Protein AF-A0A382NKY9-F1 (afdb_monomer_lite)

Organism: NCBI:txid408172

InterPro domains:
  IPR015424 Pyridoxal phosphate-dependent transferase [SSF53383] (14-90)
  IPR020581 Glycine cleavage system P protein [PTHR11773] (4-90)
  IPR049315 Glycine cleavage system P-protein, N-terminal domain [PF02347] (13-90)

Secondary structure (DSSP, 8-state):
-------THHHHHHH----HHHHHHHHHHTT-S-HHHHHHHHS-GGG---SPP--PPPPPHHHHHHHHHHHHTTS--------TT------

Sequence (91 aa):
MNSLKKPASAFVNRHIGSKENEIQSMLNELKFTSLNYLTNTIVPENIHCNSSLNLPKALSETETKKRLYGLARRNSVYRSYIGMGYYGTVT

Radius of gyration: 22.13 Å; chains: 1; bounding box: 49×33×55 Å

pLDDT: mean 90.98, std 12.87, range [33.19, 98.19]

Structure (mmCIF, N/CA/C/O backbone):
data_AF-A0A382NKY9-F1
#
_entry.id   AF-A0A382NKY9-F1
#
loop_
_atom_site.group_PDB
_atom_site.id
_atom_site.type_symbol
_atom_site.label_atom_id
_atom_site.label_alt_id
_atom_site.label_comp_id
_atom_site.label_asym_id
_atom_site.label_entity_id
_atom_site.label_seq_id
_atom_site.pdbx_PDB_ins_code
_atom_site.Cartn_x
_atom_site.Cartn_y
_atom_site.Cartn_z
_atom_site.occupancy
_atom_site.B_iso_or_equiv
_atom_site.auth_seq_id
_atom_site.auth_comp_id
_atom_site.auth_asym_id
_atom_site.auth_atom_id
_atom_site.pdbx_PDB_model_num
ATOM 1 N N . MET A 1 1 ? 27.724 9.478 13.610 1.00 33.19 1 MET A N 1
ATOM 2 C CA . MET A 1 1 ? 26.846 10.136 12.613 1.00 33.19 1 MET A CA 1
ATOM 3 C C . MET A 1 1 ? 25.594 9.290 12.448 1.00 33.19 1 MET A C 1
ATOM 5 O O . MET A 1 1 ? 25.678 8.171 11.959 1.00 33.19 1 MET A O 1
ATOM 9 N N . ASN A 1 2 ? 24.476 9.769 12.996 1.00 37.91 2 ASN A N 1
ATOM 10 C CA . ASN A 1 2 ? 23.292 8.968 13.306 1.00 37.91 2 ASN A CA 1
ATOM 11 C C . ASN A 1 2 ? 22.486 8.576 12.060 1.00 37.91 2 ASN A C 1
ATOM 13 O O . ASN A 1 2 ? 22.071 9.417 11.267 1.00 37.91 2 ASN A O 1
ATOM 17 N N . SER A 1 3 ? 22.252 7.271 11.934 1.00 40.94 3 SER A N 1
ATOM 18 C CA . SER A 1 3 ? 21.454 6.624 10.896 1.00 40.94 3 SER A CA 1
ATOM 19 C C . SER A 1 3 ? 19.969 6.969 11.061 1.00 40.94 3 SER A C 1
ATOM 21 O O . SER A 1 3 ? 19.274 6.396 11.898 1.00 40.94 3 SER A O 1
ATOM 23 N N . LEU A 1 4 ? 19.468 7.906 10.253 1.00 52.69 4 LEU A N 1
ATOM 24 C CA . LEU A 1 4 ? 18.046 8.262 10.155 1.00 52.69 4 LEU A CA 1
ATOM 25 C C . LEU A 1 4 ? 17.252 7.193 9.378 1.00 52.69 4 LEU A C 1
ATOM 27 O O . LEU A 1 4 ? 16.638 7.474 8.347 1.00 52.69 4 LEU A O 1
ATOM 31 N N . LYS A 1 5 ? 17.246 5.943 9.849 1.00 55.31 5 LYS A N 1
ATOM 32 C CA . LYS A 1 5 ? 16.262 4.959 9.379 1.00 55.31 5 LYS A CA 1
ATOM 33 C C . LYS A 1 5 ? 14.931 5.232 10.077 1.00 55.31 5 LYS A C 1
ATOM 35 O O . LYS A 1 5 ? 14.743 4.847 11.227 1.00 55.31 5 LYS A O 1
ATOM 40 N N . LYS A 1 6 ? 14.002 5.905 9.389 1.00 62.44 6 LYS A N 1
ATOM 41 C CA . LYS A 1 6 ? 12.611 5.997 9.862 1.00 62.44 6 LYS A CA 1
ATOM 42 C C . LYS A 1 6 ? 12.010 4.584 9.923 1.00 62.44 6 LYS A C 1
ATOM 44 O O . LYS A 1 6 ? 12.235 3.817 8.990 1.00 62.44 6 LYS A O 1
ATOM 49 N N . PRO A 1 7 ? 11.272 4.219 10.981 1.00 73.94 7 PRO A N 1
ATOM 50 C CA . PRO A 1 7 ? 10.696 2.884 11.112 1.00 73.94 7 PRO A CA 1
ATOM 51 C C . PRO A 1 7 ? 9.559 2.660 10.105 1.00 73.94 7 PRO A C 1
ATOM 53 O O . PRO A 1 7 ? 8.937 3.614 9.639 1.00 73.94 7 PRO A O 1
ATOM 56 N N . ALA A 1 8 ? 9.240 1.398 9.804 1.00 73.56 8 ALA A N 1
ATOM 57 C CA . ALA A 1 8 ? 8.096 1.041 8.955 1.00 73.56 8 ALA A CA 1
ATOM 58 C C . ALA A 1 8 ? 6.751 1.555 9.513 1.00 73.56 8 ALA A C 1
ATOM 60 O O . ALA A 1 8 ? 5.863 1.919 8.747 1.00 73.56 8 ALA A O 1
ATOM 61 N N . SER A 1 9 ? 6.631 1.685 10.840 1.00 71.50 9 SER A N 1
ATOM 62 C CA . SER A 1 9 ? 5.461 2.279 11.504 1.00 71.50 9 SER A CA 1
ATOM 63 C C . SER A 1 9 ? 5.201 3.734 11.097 1.00 71.50 9 SER A C 1
ATOM 65 O O . SER A 1 9 ? 4.058 4.181 11.122 1.00 71.50 9 SER A O 1
ATOM 67 N N . ALA A 1 10 ? 6.225 4.470 10.649 1.00 82.69 10 ALA A N 1
ATOM 68 C CA . ALA A 1 10 ? 6.055 5.844 10.184 1.00 82.69 10 ALA A CA 1
ATOM 69 C C . ALA A 1 10 ? 5.211 5.940 8.901 1.00 82.69 10 ALA A C 1
ATOM 71 O O . ALA A 1 10 ? 4.594 6.978 8.673 1.00 82.69 10 ALA A O 1
ATOM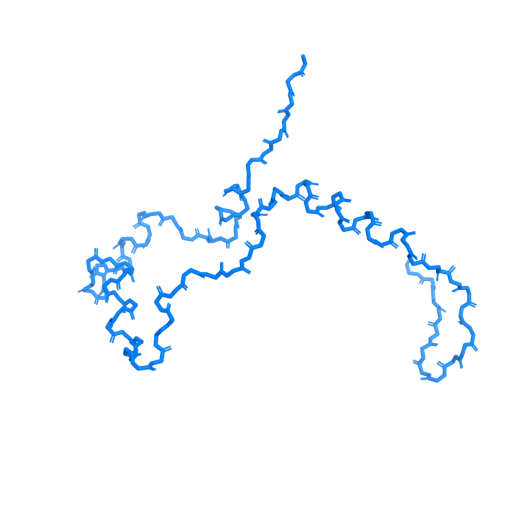 72 N N . PHE A 1 11 ? 5.176 4.889 8.071 1.00 91.94 11 PHE A N 1
ATOM 73 C CA . PHE A 1 11 ? 4.311 4.856 6.889 1.00 91.94 11 PHE A CA 1
ATOM 74 C C . PHE A 1 11 ? 2.842 4.715 7.288 1.00 91.94 11 PHE A C 1
ATOM 76 O O . PHE A 1 11 ? 2.017 5.504 6.840 1.00 91.94 11 PHE A O 1
ATOM 83 N N . VAL A 1 12 ? 2.526 3.763 8.176 1.00 92.00 12 VAL A N 1
ATOM 84 C CA . VAL A 1 12 ? 1.153 3.513 8.652 1.00 92.00 12 VAL A CA 1
ATOM 85 C C . VAL A 1 12 ? 0.546 4.789 9.230 1.00 92.00 12 VAL A C 1
ATOM 87 O O . VAL A 1 12 ? -0.546 5.172 8.831 1.00 92.00 12 VAL A O 1
ATOM 90 N N . ASN A 1 13 ? 1.303 5.517 10.053 1.00 89.44 13 ASN A N 1
ATOM 91 C CA . ASN A 1 13 ? 0.851 6.769 10.669 1.00 89.44 13 ASN A CA 1
ATOM 92 C C . ASN A 1 13 ? 0.659 7.933 9.680 1.00 89.44 13 ASN A C 1
ATOM 94 O O . ASN A 1 13 ? 0.029 8.925 10.027 1.00 89.44 13 ASN A O 1
ATOM 98 N N . ARG A 1 14 ? 1.254 7.871 8.480 1.00 90.31 14 ARG A N 1
ATOM 99 C CA . ARG A 1 14 ? 1.026 8.864 7.414 1.00 90.31 14 ARG A CA 1
ATOM 100 C C . ARG A 1 14 ? -0.043 8.434 6.421 1.00 90.31 14 ARG A C 1
ATOM 102 O O . ARG A 1 14 ? -0.592 9.285 5.731 1.00 90.31 14 ARG A O 1
ATOM 109 N N . HIS A 1 15 ? -0.273 7.131 6.307 1.00 94.19 15 HIS A N 1
ATOM 110 C CA . HIS A 1 15 ? -1.260 6.553 5.411 1.00 94.19 15 HIS A CA 1
ATOM 111 C C . HIS A 1 15 ? -2.655 6.549 6.042 1.00 94.19 15 HIS A C 1
ATOM 113 O O . HIS A 1 15 ? -3.626 6.908 5.384 1.00 94.19 15 HIS A O 1
ATOM 119 N N . ILE A 1 16 ? -2.747 6.179 7.321 1.00 93.50 16 ILE A N 1
ATOM 120 C CA . ILE A 1 16 ? -3.983 6.222 8.099 1.00 93.50 16 ILE A CA 1
ATOM 121 C C . ILE A 1 16 ? -4.105 7.622 8.696 1.00 93.50 16 ILE A C 1
ATOM 123 O O . ILE A 1 16 ? -3.302 8.013 9.539 1.00 93.50 16 ILE A O 1
ATOM 127 N N . GLY A 1 17 ? -5.092 8.386 8.221 1.00 91.06 17 GLY A N 1
ATOM 128 C CA . GLY A 1 17 ? -5.298 9.771 8.651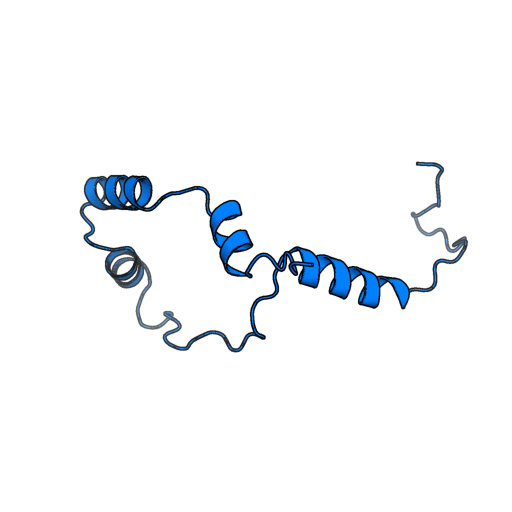 1.00 91.06 17 GLY A CA 1
ATOM 129 C C . GLY A 1 17 ? -5.857 9.896 10.068 1.00 91.06 17 GLY A C 1
ATOM 130 O O . GLY A 1 17 ? -5.506 10.840 10.771 1.00 91.06 17 GLY A O 1
ATOM 131 N N . SER A 1 18 ? -6.693 8.941 10.485 1.00 92.62 18 SER A N 1
ATOM 132 C CA . SER A 1 18 ? -7.362 8.980 11.783 1.00 92.62 18 SER A CA 1
ATOM 133 C C . SER A 1 18 ? -6.394 8.717 12.929 1.00 92.62 18 SER A C 1
ATOM 135 O O . SER A 1 18 ? -5.699 7.700 12.961 1.00 92.62 18 SER A O 1
ATOM 137 N N . LYS A 1 19 ? -6.391 9.623 13.901 1.00 91.31 19 LYS A N 1
ATOM 138 C CA . LYS A 1 19 ? -5.677 9.466 15.170 1.00 91.31 19 LYS A CA 1
ATOM 139 C C . LYS A 1 19 ? -6.532 8.713 16.184 1.00 91.31 19 LYS A C 1
ATOM 141 O O . LYS A 1 19 ? -7.749 8.642 16.056 1.00 91.31 19 LYS A O 1
ATOM 146 N N . GLU A 1 20 ? -5.899 8.214 17.241 1.00 92.00 20 GLU A N 1
ATOM 147 C CA . GLU A 1 20 ? -6.562 7.429 18.293 1.00 92.00 20 GLU A CA 1
ATOM 148 C C . GLU A 1 20 ? -7.810 8.119 18.879 1.00 92.00 20 GLU A C 1
ATOM 150 O O . GLU A 1 20 ? -8.852 7.499 19.063 1.00 92.00 20 GLU A O 1
ATOM 155 N N . ASN A 1 21 ? -7.746 9.433 19.108 1.00 95.19 21 ASN A N 1
ATOM 156 C CA . ASN A 1 21 ? -8.867 10.222 19.626 1.00 95.19 21 ASN A CA 1
ATOM 157 C C . ASN A 1 21 ? -10.029 10.357 18.626 1.00 95.19 21 ASN A C 1
ATOM 159 O O . ASN A 1 21 ? -11.193 10.382 19.029 1.00 95.19 21 ASN A O 1
ATOM 163 N N . GLU A 1 22 ? -9.727 10.437 17.332 1.00 96.62 22 GLU A N 1
ATOM 164 C CA . GLU A 1 22 ? -10.726 10.479 16.261 1.00 96.62 22 GLU A CA 1
ATOM 165 C C . GLU A 1 22 ? -11.370 9.102 16.090 1.00 96.62 22 GLU A C 1
ATOM 167 O O . GLU A 1 22 ? -12.592 9.006 16.008 1.00 96.62 22 GLU A O 1
ATOM 172 N N . ILE A 1 23 ? -10.565 8.032 16.133 1.00 96.75 23 ILE A N 1
ATOM 173 C CA . ILE A 1 23 ? -11.043 6.643 16.131 1.00 96.75 23 ILE A CA 1
ATOM 174 C C . ILE A 1 23 ? -11.999 6.421 17.303 1.00 96.75 23 ILE A C 1
ATOM 176 O O . ILE A 1 23 ? -13.109 5.935 17.097 1.00 96.75 23 ILE A O 1
ATOM 180 N N . GLN A 1 24 ? -11.621 6.838 18.513 1.00 97.19 24 GLN A N 1
ATOM 181 C CA . GLN A 1 24 ? -12.479 6.688 19.685 1.00 97.19 24 GLN A CA 1
ATOM 182 C C . GLN A 1 24 ? -13.771 7.507 19.570 1.00 97.19 24 GLN A C 1
ATOM 184 O O . GLN A 1 24 ? -14.839 7.012 19.924 1.00 97.19 24 GLN A O 1
ATOM 189 N N . SER A 1 25 ? -13.700 8.735 19.047 1.00 97.69 25 SER A N 1
ATOM 190 C CA . SER A 1 25 ? -14.889 9.569 18.809 1.00 97.69 25 SER A CA 1
ATOM 191 C C . SER A 1 25 ? -15.868 8.894 17.843 1.00 97.69 25 SER A C 1
ATOM 193 O O . SER A 1 25 ? -17.060 8.819 18.131 1.00 97.69 25 SER A O 1
ATOM 195 N N . MET A 1 26 ? -15.365 8.340 16.736 1.00 97.31 26 MET A N 1
ATOM 196 C CA . MET A 1 26 ? -16.185 7.610 15.762 1.00 97.31 26 MET A CA 1
ATOM 197 C C . MET A 1 26 ? -16.772 6.320 16.348 1.00 97.31 26 MET A C 1
ATOM 199 O O . MET A 1 26 ? -17.941 6.018 16.123 1.00 97.31 26 MET A O 1
ATOM 203 N N . LEU A 1 27 ? -15.989 5.564 17.123 1.00 98.00 27 LEU A N 1
ATOM 204 C CA . LEU A 1 27 ? -16.469 4.355 17.796 1.00 98.00 27 LEU A CA 1
ATOM 205 C C . LEU A 1 27 ? -17.601 4.666 18.781 1.00 98.00 27 LEU A C 1
ATOM 207 O O . LEU A 1 27 ? -18.601 3.951 18.797 1.00 98.00 27 LEU A O 1
ATOM 211 N N . ASN A 1 28 ? -17.478 5.753 19.548 1.00 97.56 28 ASN A N 1
ATOM 212 C CA . ASN A 1 28 ? -18.506 6.186 20.492 1.00 97.56 28 ASN A CA 1
ATOM 213 C C . ASN A 1 28 ? -19.818 6.550 19.783 1.00 97.56 28 ASN A C 1
ATOM 215 O O . ASN A 1 28 ? -20.881 6.125 20.233 1.00 97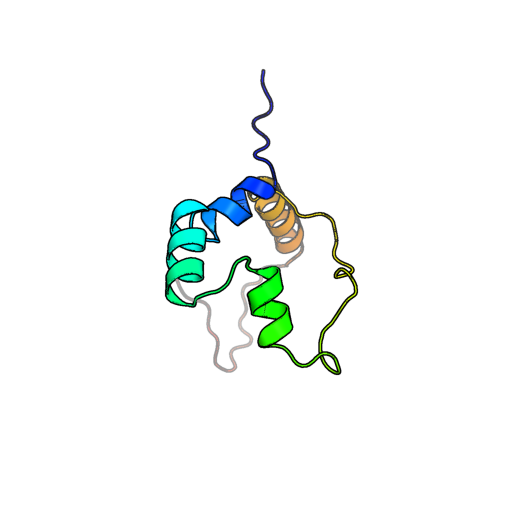.56 28 ASN A O 1
ATOM 219 N N . GLU A 1 29 ? -19.746 7.275 18.662 1.00 98.00 29 GLU A N 1
ATOM 220 C CA . GLU A 1 29 ? -20.918 7.619 17.842 1.00 98.00 29 GLU A CA 1
ATOM 221 C C . GLU A 1 29 ? -21.640 6.359 17.340 1.00 98.00 29 GLU A C 1
ATOM 223 O O . GLU A 1 29 ? -22.863 6.242 17.410 1.00 98.00 29 GLU A O 1
ATOM 228 N N . LEU A 1 30 ? -20.865 5.362 16.911 1.00 97.06 30 LEU A N 1
ATOM 229 C CA . LEU A 1 30 ? -21.381 4.074 16.451 1.00 97.06 30 LEU A CA 1
ATOM 230 C C . LEU A 1 30 ? -21.745 3.115 17.600 1.00 97.06 30 LEU A C 1
ATOM 232 O O . LEU A 1 30 ? -22.249 2.025 17.340 1.00 97.06 30 LEU A O 1
ATOM 236 N N . LYS A 1 31 ? -21.520 3.508 18.861 1.00 97.06 31 LYS A N 1
ATOM 237 C CA . LYS A 1 31 ? -21.750 2.704 20.076 1.00 97.06 31 LYS A CA 1
ATOM 238 C C . LYS A 1 31 ? -20.916 1.413 20.141 1.00 97.06 31 LYS A C 1
ATOM 240 O O . LYS A 1 31 ? -21.358 0.410 20.703 1.00 97.06 31 LYS A O 1
ATOM 245 N N . PHE A 1 32 ? -19.693 1.443 19.613 1.00 97.69 32 PHE A N 1
ATOM 246 C CA . PHE A 1 32 ? -18.711 0.359 19.721 1.00 97.69 32 PHE A CA 1
ATOM 247 C C . PHE A 1 32 ? -17.585 0.717 20.696 1.00 97.69 32 PHE A C 1
ATOM 249 O O . PHE A 1 32 ? -17.191 1.869 20.832 1.00 97.69 32 PHE A O 1
ATOM 256 N N . THR A 1 33 ? -17.028 -0.293 21.367 1.00 95.06 33 THR A N 1
ATOM 257 C CA . THR A 1 33 ? -15.951 -0.128 22.360 1.00 95.06 33 THR A CA 1
ATOM 258 C C . THR A 1 33 ? -14.547 -0.279 21.776 1.00 95.06 33 THR A C 1
ATOM 260 O O . THR A 1 33 ? -13.578 0.125 22.410 1.00 95.06 33 THR A O 1
ATOM 263 N N . SER A 1 34 ? -14.410 -0.882 20.589 1.00 97.12 34 SER A N 1
ATOM 264 C CA . SER A 1 34 ? -13.126 -1.068 19.903 1.00 97.12 34 SER A CA 1
ATOM 265 C C . SER A 1 34 ? -13.309 -1.377 18.414 1.00 97.12 34 SER A C 1
ATOM 267 O O . SER A 1 34 ? -14.364 -1.858 17.994 1.00 97.12 34 SER A O 1
ATOM 269 N N . LEU A 1 35 ? -12.244 -1.186 17.628 1.00 95.81 35 LEU A N 1
ATOM 270 C CA . LEU A 1 35 ? -12.191 -1.613 16.223 1.00 95.81 35 LEU A CA 1
ATOM 271 C C . LEU A 1 35 ? -12.349 -3.133 16.061 1.00 95.81 35 LEU A C 1
ATOM 273 O O . LEU A 1 35 ? -12.973 -3.581 15.100 1.00 95.81 35 LEU A O 1
ATOM 277 N N . ASN A 1 36 ? -11.839 -3.928 17.007 1.00 94.19 36 ASN A N 1
ATOM 278 C CA . ASN A 1 36 ? -12.017 -5.382 16.991 1.00 94.19 36 ASN A CA 1
ATOM 279 C C . ASN A 1 36 ? -13.487 -5.762 17.194 1.00 94.19 36 ASN A C 1
ATOM 281 O O . ASN A 1 36 ? -14.011 -6.591 16.456 1.00 94.19 36 ASN A O 1
ATOM 285 N N . TYR A 1 37 ? -14.169 -5.126 18.154 1.00 96.00 37 TYR A N 1
ATOM 286 C CA . TYR A 1 37 ? -15.591 -5.376 18.393 1.00 96.00 37 TYR A CA 1
ATOM 287 C C . TYR A 1 37 ? -16.443 -4.984 17.177 1.00 96.00 37 TYR A C 1
ATOM 289 O O . TYR A 1 37 ? -17.304 -5.754 16.756 1.00 96.00 37 TYR A O 1
ATOM 297 N N . LEU A 1 38 ? -16.144 -3.836 16.559 1.00 96.50 38 LEU A N 1
ATOM 298 C CA . LEU A 1 38 ? -16.771 -3.405 15.309 1.00 96.50 38 LEU A CA 1
ATOM 299 C C . LEU A 1 38 ? -16.568 -4.434 14.182 1.00 96.50 38 LEU A C 1
ATOM 301 O O . LEU A 1 38 ? -17.534 -4.861 13.555 1.00 96.50 38 LEU A O 1
ATOM 305 N N . THR A 1 39 ? -15.325 -4.866 13.955 1.00 95.12 39 THR A N 1
ATOM 306 C CA . THR A 1 39 ? -14.974 -5.803 12.873 1.00 95.12 39 THR A CA 1
ATOM 307 C C . THR A 1 39 ? -15.665 -7.154 13.051 1.00 95.12 39 THR A C 1
ATOM 309 O O . THR A 1 39 ? -16.295 -7.637 12.114 1.00 95.12 39 THR A O 1
ATOM 312 N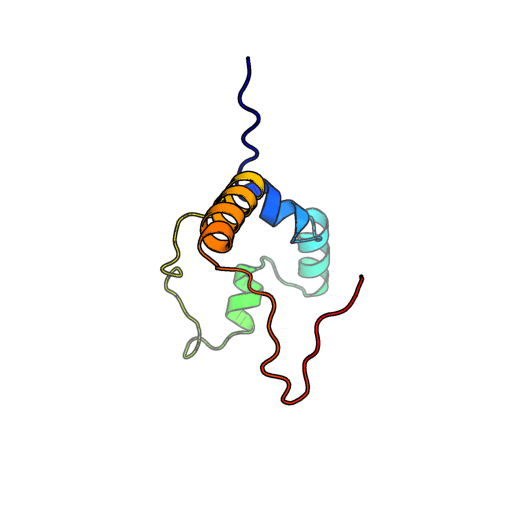 N . ASN A 1 40 ? -15.626 -7.717 14.262 1.00 93.62 40 ASN A N 1
ATOM 313 C CA . ASN A 1 40 ? -16.260 -9.002 14.573 1.00 93.62 40 ASN A CA 1
ATOM 314 C C . ASN A 1 40 ? -17.791 -8.953 14.468 1.00 93.62 40 ASN A C 1
ATOM 316 O O . ASN A 1 40 ? -18.419 -9.976 14.227 1.00 93.62 40 ASN A O 1
ATOM 320 N N . THR A 1 41 ? -18.399 -7.778 14.658 1.00 95.31 41 THR A N 1
ATOM 321 C CA . THR A 1 41 ? -19.854 -7.612 14.524 1.00 95.31 41 THR A CA 1
ATOM 322 C C . THR A 1 41 ? -20.282 -7.523 13.056 1.00 95.31 41 THR A C 1
ATOM 324 O O . THR A 1 41 ? -21.369 -7.972 12.703 1.00 95.31 41 THR A O 1
ATOM 327 N N . ILE A 1 42 ? -19.449 -6.927 12.196 1.00 95.69 42 ILE A N 1
ATOM 328 C CA . ILE A 1 42 ? -19.793 -6.653 10.792 1.00 95.69 42 ILE A CA 1
ATOM 329 C C . ILE A 1 42 ? -19.409 -7.809 9.865 1.00 95.69 42 ILE A C 1
ATOM 331 O O . ILE A 1 42 ? -20.134 -8.085 8.910 1.00 95.69 42 ILE A O 1
ATOM 335 N N . VAL A 1 43 ? -18.268 -8.463 10.100 1.00 95.50 43 VAL A N 1
ATOM 336 C CA . VAL A 1 43 ? -17.764 -9.532 9.229 1.00 95.50 43 VAL A CA 1
ATOM 337 C C . VAL A 1 43 ? -18.277 -10.887 9.726 1.00 95.50 43 VAL A C 1
ATOM 339 O O . VAL A 1 43 ? -17.915 -11.288 10.830 1.00 95.50 43 VAL A O 1
ATOM 342 N N . PRO A 1 44 ? -19.071 -11.632 8.932 1.00 94.81 44 PRO A N 1
ATOM 343 C CA . PRO A 1 44 ? -19.517 -12.968 9.312 1.00 94.81 44 PRO A CA 1
ATOM 344 C C . PRO A 1 44 ? -18.341 -13.917 9.573 1.00 94.81 44 PRO A C 1
ATOM 346 O O . PRO A 1 44 ? -17.402 -13.995 8.778 1.00 94.81 44 PRO A O 1
ATOM 349 N N . GLU A 1 45 ? -18.412 -14.681 10.665 1.00 93.06 45 GLU A N 1
ATOM 350 C CA . GLU A 1 45 ? -17.306 -15.539 11.116 1.00 93.06 45 GLU A CA 1
ATOM 351 C C . GLU A 1 45 ? -16.859 -16.561 10.063 1.00 93.06 45 GLU A C 1
ATOM 353 O O . GLU A 1 45 ? -15.671 -16.847 9.941 1.00 93.06 45 GLU A O 1
ATOM 358 N N . ASN A 1 46 ? -17.790 -17.079 9.256 1.00 95.25 46 ASN A N 1
ATOM 359 C CA . ASN A 1 46 ? -17.503 -18.089 8.235 1.00 95.25 46 ASN A CA 1
ATOM 360 C C . ASN A 1 46 ? -16.639 -17.576 7.069 1.00 95.25 46 ASN A C 1
ATOM 362 O O . ASN A 1 46 ? -16.102 -18.391 6.320 1.00 95.25 46 ASN A O 1
ATOM 366 N N . ILE A 1 47 ? -16.511 -16.256 6.908 1.00 94.94 47 ILE A N 1
ATOM 367 C CA . ILE A 1 47 ? -15.629 -15.629 5.914 1.00 94.94 47 ILE A CA 1
ATOM 368 C C . ILE A 1 47 ? -14.503 -14.810 6.556 1.00 94.94 47 ILE A C 1
ATOM 370 O O . ILE A 1 47 ? -13.683 -14.229 5.843 1.00 94.94 47 ILE A O 1
ATOM 374 N N . HIS A 1 48 ? -14.444 -14.750 7.888 1.00 93.25 48 HIS A N 1
ATOM 375 C CA . HIS A 1 48 ? -13.423 -13.990 8.591 1.00 93.25 48 HIS A CA 1
ATOM 376 C C . HIS A 1 48 ? -12.083 -14.741 8.599 1.00 93.25 48 HIS A C 1
ATOM 378 O O . HIS A 1 48 ? -11.983 -15.898 9.010 1.00 93.25 48 HIS A O 1
ATOM 384 N N . CYS A 1 49 ? -11.021 -14.072 8.150 1.00 91.56 49 CYS A N 1
ATOM 385 C CA . CYS A 1 49 ? -9.679 -14.643 8.140 1.00 91.56 49 CYS A CA 1
ATOM 386 C C . CYS A 1 49 ? -9.000 -14.427 9.500 1.00 91.56 49 CYS A C 1
ATOM 388 O O . CYS A 1 49 ? -8.448 -13.363 9.766 1.00 91.56 49 CYS A O 1
ATOM 390 N N . ASN A 1 50 ? -9.012 -15.455 10.351 1.00 87.06 50 ASN A N 1
ATOM 391 C CA . ASN A 1 50 ? -8.427 -15.395 11.700 1.00 87.06 50 ASN A CA 1
ATOM 392 C C . ASN A 1 50 ? -6.895 -15.566 11.730 1.00 87.06 50 ASN A C 1
ATOM 394 O O . ASN A 1 50 ? -6.273 -15.444 12.785 1.00 87.06 50 ASN A O 1
ATOM 398 N N . SER A 1 51 ? -6.268 -15.879 10.595 1.00 91.25 51 SER A N 1
ATOM 399 C CA . SER A 1 51 ? -4.816 -16.023 10.496 1.00 91.25 51 SER A CA 1
ATOM 400 C C . SER A 1 51 ? -4.151 -14.711 10.095 1.00 91.25 51 SER A C 1
ATOM 402 O O . SER A 1 51 ? -4.619 -14.022 9.189 1.00 91.25 51 SER A O 1
ATOM 404 N N . SER A 1 52 ? -2.998 -14.416 10.698 1.00 91.38 52 SER A N 1
ATOM 405 C CA . SER A 1 52 ? -2.143 -13.326 10.225 1.00 91.38 52 SER A CA 1
ATOM 406 C C . SER A 1 52 ? -1.725 -13.557 8.770 1.00 91.38 52 SER A C 1
ATOM 408 O O . SER A 1 52 ? -1.442 -14.687 8.363 1.00 91.38 52 SER A O 1
ATOM 410 N N . LEU A 1 53 ? -1.660 -12.481 7.986 1.00 94.31 53 LEU A N 1
ATOM 411 C CA . LEU A 1 53 ? -1.219 -12.559 6.598 1.00 94.31 53 LEU A CA 1
ATOM 412 C C . LEU A 1 53 ? 0.253 -12.985 6.532 1.00 94.31 53 LEU A C 1
ATOM 414 O O . LEU A 1 53 ? 1.116 -12.408 7.196 1.00 94.31 53 LEU A O 1
ATOM 418 N N . ASN A 1 54 ? 0.552 -13.957 5.671 1.00 94.81 54 ASN A N 1
ATOM 419 C CA . ASN A 1 54 ? 1.919 -14.403 5.409 1.00 94.81 54 ASN A CA 1
ATOM 420 C C . ASN A 1 54 ? 2.649 -13.413 4.483 1.00 94.81 54 ASN A C 1
ATOM 422 O O . ASN A 1 54 ? 2.821 -13.660 3.288 1.00 94.81 54 ASN A O 1
ATOM 426 N N . LEU A 1 55 ? 3.028 -12.257 5.030 1.00 93.88 55 LEU A N 1
ATOM 427 C CA . LEU A 1 55 ? 3.710 -11.184 4.308 1.00 93.88 55 LEU A CA 1
ATOM 428 C C . LEU A 1 55 ? 5.143 -10.979 4.820 1.00 93.88 55 LEU A C 1
ATOM 430 O O . LEU A 1 55 ? 5.411 -11.152 6.012 1.00 93.88 55 LEU A O 1
ATOM 434 N N . PRO A 1 56 ? 6.081 -10.549 3.952 1.00 93.31 56 PRO A N 1
ATOM 435 C CA . PRO A 1 56 ? 7.403 -10.128 4.393 1.00 93.31 56 PRO A CA 1
ATOM 436 C C . PRO A 1 56 ? 7.320 -8.971 5.389 1.00 93.31 56 PRO A C 1
ATOM 438 O O . PRO A 1 56 ? 6.393 -8.160 5.352 1.00 93.31 56 PRO A O 1
ATOM 441 N N . LYS A 1 57 ? 8.351 -8.837 6.227 1.00 92.31 57 LYS A N 1
ATOM 442 C CA . LYS A 1 57 ? 8.467 -7.713 7.158 1.0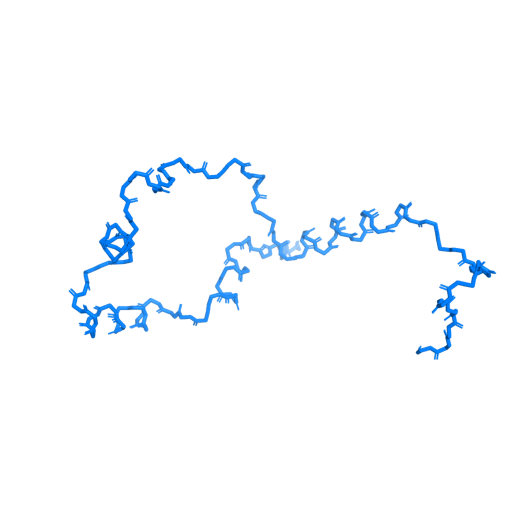0 92.31 57 LYS A CA 1
ATOM 443 C C . LYS A 1 57 ? 8.299 -6.378 6.425 1.00 92.31 57 LYS A C 1
ATOM 445 O O . LYS A 1 57 ? 8.947 -6.136 5.403 1.00 92.31 57 LYS A O 1
ATOM 450 N N . ALA A 1 58 ? 7.467 -5.508 6.993 1.00 92.69 58 ALA A N 1
ATOM 451 C CA . ALA A 1 58 ? 7.243 -4.171 6.467 1.00 92.69 58 ALA A CA 1
ATOM 452 C C . ALA A 1 58 ? 8.565 -3.392 6.360 1.00 92.69 58 ALA A C 1
ATOM 454 O O . ALA A 1 58 ? 9.390 -3.392 7.280 1.00 92.69 58 ALA A O 1
ATOM 455 N N . LEU A 1 59 ? 8.748 -2.724 5.224 1.00 93.94 59 LEU A N 1
ATOM 456 C CA . LEU A 1 59 ? 9.884 -1.849 4.963 1.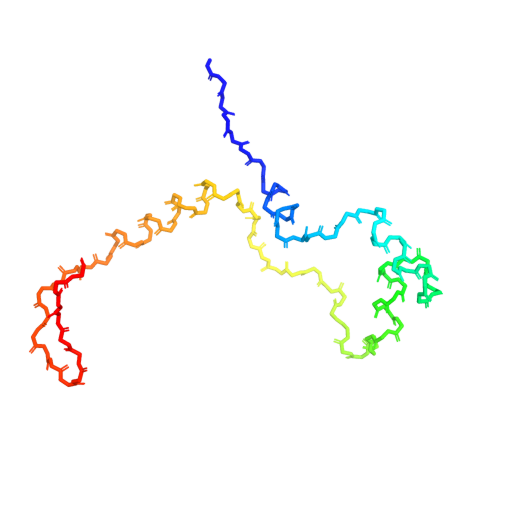00 93.94 59 LEU A CA 1
ATOM 457 C C . LEU A 1 59 ? 9.529 -0.411 5.338 1.00 93.94 59 LEU A C 1
ATOM 459 O O . LEU A 1 59 ? 8.379 0.010 5.213 1.00 93.94 59 LEU A O 1
ATOM 463 N N . SER A 1 60 ? 10.528 0.366 5.749 1.00 93.62 60 SER A N 1
ATOM 464 C CA . SER A 1 60 ? 10.376 1.822 5.771 1.00 93.62 60 SER A CA 1
ATOM 465 C C . SER A 1 60 ? 10.237 2.374 4.353 1.00 93.62 60 SER A C 1
ATOM 467 O O . SER A 1 60 ? 10.683 1.759 3.387 1.00 93.62 60 SER A O 1
ATOM 469 N N . GLU A 1 61 ? 9.689 3.576 4.198 1.00 92.88 61 GLU A N 1
ATOM 470 C CA . GLU A 1 61 ? 9.542 4.184 2.868 1.00 92.88 61 GLU A CA 1
ATOM 471 C C . GLU A 1 61 ? 10.871 4.389 2.141 1.00 92.88 61 GLU A C 1
ATOM 473 O O . GLU A 1 61 ? 10.965 4.169 0.933 1.00 92.88 61 GLU A O 1
ATOM 478 N N . THR A 1 62 ? 11.922 4.758 2.874 1.00 93.44 62 THR A N 1
ATOM 479 C CA . THR A 1 62 ? 13.268 4.903 2.310 1.00 93.44 62 THR A CA 1
ATOM 480 C C . THR A 1 62 ? 13.796 3.560 1.800 1.00 93.44 62 THR A C 1
ATOM 482 O O . THR A 1 62 ? 14.384 3.492 0.718 1.00 93.44 62 THR A O 1
ATOM 485 N N . GLU A 1 63 ? 13.568 2.477 2.548 1.00 94.62 63 GLU A N 1
ATOM 486 C CA . GLU A 1 63 ? 13.949 1.120 2.141 1.00 94.62 63 GLU A CA 1
ATOM 487 C C . GLU A 1 63 ? 13.111 0.628 0.959 1.00 94.62 63 GLU A C 1
ATOM 489 O O . GLU A 1 63 ? 13.672 0.067 0.017 1.00 94.62 63 GLU A O 1
ATOM 494 N N . THR A 1 64 ? 11.805 0.902 0.955 1.00 94.94 64 THR A N 1
ATOM 495 C CA . THR A 1 64 ? 10.902 0.612 -0.165 1.00 94.94 64 THR A CA 1
ATOM 496 C C . THR A 1 64 ? 11.378 1.308 -1.432 1.00 94.94 64 THR A C 1
ATOM 498 O O . THR A 1 64 ? 11.590 0.643 -2.445 1.00 94.94 64 THR A O 1
ATOM 501 N N . LYS A 1 65 ? 11.648 2.620 -1.376 1.00 95.81 65 LYS A N 1
ATOM 502 C CA . LYS A 1 65 ? 12.174 3.388 -2.513 1.00 95.81 65 LYS A CA 1
ATOM 503 C C . LYS A 1 65 ? 13.478 2.776 -3.025 1.00 95.81 65 LYS A C 1
ATOM 505 O O . LYS A 1 65 ? 13.591 2.486 -4.213 1.00 95.81 65 LYS A O 1
ATOM 510 N N . LYS A 1 66 ? 14.442 2.502 -2.137 1.00 97.25 66 LYS A N 1
ATOM 511 C CA . LYS A 1 66 ? 15.723 1.873 -2.505 1.00 97.25 66 LYS A CA 1
ATOM 512 C C . LYS A 1 66 ? 15.525 0.511 -3.182 1.00 97.25 66 LYS A C 1
ATOM 514 O O . LYS A 1 66 ? 16.159 0.244 -4.202 1.00 97.25 66 LYS A O 1
ATOM 519 N N . ARG A 1 67 ? 14.645 -0.336 -2.640 1.00 96.81 67 ARG A N 1
ATOM 520 C CA . ARG A 1 67 ? 14.325 -1.653 -3.207 1.00 96.81 67 ARG A CA 1
ATOM 521 C C . ARG A 1 67 ? 13.702 -1.523 -4.595 1.00 96.81 67 ARG A C 1
ATOM 523 O O . ARG A 1 67 ? 14.156 -2.199 -5.512 1.00 96.81 67 ARG A O 1
ATOM 530 N N . LEU A 1 68 ? 12.721 -0.635 -4.763 1.00 98.06 68 LEU A N 1
ATOM 531 C CA . LEU A 1 68 ? 12.060 -0.401 -6.049 1.00 98.06 68 LEU A CA 1
ATOM 532 C C . LEU A 1 68 ? 13.039 0.116 -7.109 1.00 98.06 68 LEU A C 1
ATOM 534 O O . LEU A 1 68 ? 13.028 -0.399 -8.222 1.00 98.06 68 LEU A O 1
ATOM 538 N N . TYR A 1 69 ? 13.953 1.032 -6.766 1.00 98.06 69 TYR A N 1
ATOM 539 C CA . TYR A 1 69 ? 15.022 1.440 -7.690 1.00 98.06 69 TYR A CA 1
ATOM 540 C C . TYR A 1 69 ? 15.927 0.275 -8.090 1.00 98.06 69 TYR A C 1
ATOM 542 O O . TYR A 1 69 ? 16.299 0.165 -9.256 1.00 98.06 69 TYR A O 1
ATOM 550 N N . GLY A 1 70 ? 16.280 -0.600 -7.144 1.00 98.00 70 GLY A N 1
ATOM 551 C CA . GLY A 1 70 ? 17.057 -1.803 -7.440 1.00 98.00 70 GLY A CA 1
ATOM 552 C C . GLY A 1 70 ? 16.347 -2.722 -8.436 1.00 98.00 70 GLY A C 1
ATOM 553 O O . GLY A 1 70 ? 16.976 -3.220 -9.364 1.00 98.00 70 GLY A O 1
ATOM 554 N N . LEU A 1 71 ? 15.032 -2.898 -8.285 1.00 98.12 71 LEU A N 1
ATOM 555 C CA . LEU A 1 71 ? 14.226 -3.690 -9.213 1.00 98.12 71 LEU A CA 1
ATOM 556 C C . LEU A 1 71 ? 14.122 -3.019 -10.588 1.00 98.12 71 LEU A C 1
ATOM 558 O O . LEU A 1 71 ? 14.347 -3.693 -11.589 1.00 98.12 71 LEU A O 1
ATOM 562 N N . ALA A 1 72 ? 13.836 -1.714 -10.627 1.00 98.12 72 ALA A N 1
ATOM 563 C CA . ALA A 1 72 ? 13.664 -0.937 -11.854 1.00 98.12 72 ALA A CA 1
ATOM 564 C C . ALA A 1 72 ? 14.937 -0.886 -12.710 1.00 98.12 72 ALA A C 1
ATOM 566 O O . ALA A 1 72 ? 14.860 -0.928 -13.933 1.00 98.12 72 ALA A O 1
ATOM 567 N N . ARG A 1 73 ? 16.120 -0.867 -12.079 1.00 97.69 73 ARG A N 1
ATOM 568 C CA . ARG A 1 73 ? 17.422 -0.898 -12.771 1.00 97.69 73 ARG A CA 1
ATOM 569 C C . ARG A 1 73 ? 17.680 -2.167 -13.580 1.00 97.69 73 ARG A C 1
ATOM 571 O O . ARG A 1 73 ? 18.611 -2.183 -14.374 1.00 97.69 73 ARG A O 1
ATOM 578 N N . ARG A 1 74 ? 16.894 -3.222 -13.371 1.00 98.06 74 ARG A N 1
ATOM 579 C CA . ARG A 1 74 ? 16.997 -4.458 -14.157 1.00 98.06 74 ARG A CA 1
ATOM 580 C C . ARG A 1 74 ? 16.271 -4.361 -15.500 1.00 98.06 74 ARG A C 1
ATOM 582 O O . ARG A 1 74 ? 16.444 -5.248 -16.325 1.00 98.06 74 ARG A O 1
ATOM 589 N N . ASN A 1 75 ? 15.472 -3.315 -15.720 1.00 98.19 75 ASN A N 1
ATOM 590 C CA . ASN A 1 75 ? 14.793 -3.095 -16.991 1.00 98.19 75 ASN A CA 1
ATOM 591 C C . ASN A 1 75 ? 15.765 -2.507 -18.022 1.00 98.19 75 ASN A C 1
ATOM 593 O O . ASN A 1 75 ? 16.546 -1.607 -17.708 1.00 98.19 75 ASN A O 1
ATOM 597 N N . SER A 1 76 ? 15.656 -2.957 -19.270 1.00 97.44 76 SER A N 1
ATOM 598 C CA . SER A 1 76 ? 16.380 -2.382 -20.405 1.00 97.44 76 SER A CA 1
ATOM 599 C C . SER A 1 76 ? 15.479 -1.400 -21.144 1.00 97.44 76 SER A C 1
ATOM 601 O O . SER A 1 76 ? 14.481 -1.788 -21.749 1.00 97.44 76 SER A O 1
ATOM 603 N N . VAL A 1 77 ? 15.819 -0.113 -21.080 1.00 95.25 77 VAL A N 1
ATOM 604 C CA . VAL A 1 77 ? 15.061 0.943 -21.758 1.00 95.25 77 VAL A CA 1
ATOM 605 C C . VAL A 1 77 ? 15.615 1.124 -23.170 1.00 95.25 77 VAL A C 1
ATOM 607 O O . VAL A 1 77 ? 16.697 1.679 -23.352 1.00 95.25 77 VAL A O 1
ATOM 610 N N . TYR A 1 78 ? 14.869 0.650 -24.168 1.00 96.25 78 TYR A N 1
ATOM 611 C CA . TYR A 1 78 ? 15.208 0.800 -25.583 1.00 96.25 78 TYR A CA 1
ATOM 612 C C . TYR A 1 78 ? 14.424 1.935 -26.236 1.00 96.25 78 TYR A C 1
ATOM 614 O O . TYR A 1 78 ? 13.294 2.248 -25.853 1.00 96.25 78 TYR A O 1
ATOM 622 N N . ARG A 1 79 ? 14.993 2.484 -27.313 1.00 96.06 79 ARG A N 1
ATOM 623 C CA . ARG A 1 79 ? 14.211 3.235 -28.299 1.00 96.06 79 ARG A CA 1
ATOM 624 C C . ARG A 1 79 ? 13.270 2.259 -28.997 1.00 96.06 79 ARG A C 1
ATOM 626 O O . ARG A 1 79 ? 13.701 1.446 -29.808 1.00 96.06 79 ARG A O 1
ATOM 633 N N . SER A 1 80 ? 12.004 2.308 -28.606 1.00 96.62 80 SER A N 1
ATOM 634 C CA . SER A 1 80 ? 10.992 1.354 -29.045 1.00 96.62 80 SER A CA 1
ATOM 635 C C . SER A 1 80 ? 10.227 1.919 -30.240 1.00 96.62 80 SER A C 1
ATOM 637 O O . SER A 1 80 ? 9.532 2.921 -30.107 1.00 96.62 80 SER A O 1
ATOM 639 N N . TYR A 1 81 ? 10.345 1.257 -31.394 1.00 96.56 81 TYR A N 1
ATOM 640 C CA . TYR A 1 81 ? 9.627 1.591 -32.636 1.00 96.56 81 TYR A CA 1
ATOM 641 C C . TYR A 1 81 ? 8.639 0.494 -33.056 1.00 96.56 81 TYR A C 1
ATOM 643 O O . TYR A 1 81 ? 8.316 0.355 -34.229 1.00 96.56 81 TYR A O 1
ATOM 651 N N . ILE A 1 82 ? 8.168 -0.302 -32.093 1.00 97.75 82 ILE A N 1
ATOM 652 C CA . ILE A 1 82 ? 7.186 -1.373 -32.324 1.00 97.75 82 ILE A CA 1
ATOM 653 C C . ILE A 1 82 ? 5.864 -0.788 -32.857 1.00 97.75 82 ILE A C 1
ATOM 655 O O . ILE A 1 82 ? 5.196 -1.404 -33.682 1.00 97.75 82 ILE A O 1
ATOM 659 N N . GLY A 1 83 ? 5.498 0.419 -32.415 1.00 95.69 83 GLY A N 1
ATOM 660 C CA . GLY A 1 83 ? 4.258 1.080 -32.805 1.00 95.69 83 GLY A CA 1
ATOM 661 C C . GLY A 1 83 ? 3.059 0.467 -32.089 1.00 95.69 83 GLY A C 1
ATOM 662 O O . GLY A 1 83 ? 3.018 0.430 -30.862 1.00 95.69 83 GLY A O 1
ATOM 663 N N . MET A 1 84 ? 2.065 0.009 -32.852 1.00 96.56 84 MET A N 1
ATOM 664 C CA . MET A 1 84 ? 0.849 -0.633 -32.324 1.00 96.56 84 MET A CA 1
ATOM 665 C C . MET A 1 84 ? 0.085 0.215 -31.287 1.00 96.56 84 MET A C 1
ATOM 667 O O . MET A 1 84 ? -0.507 -0.313 -30.351 1.00 96.56 84 MET A O 1
ATOM 671 N N . GLY A 1 85 ? 0.094 1.540 -31.452 1.00 96.75 85 GLY A N 1
ATOM 672 C CA . GLY A 1 85 ? -0.663 2.463 -30.598 1.00 96.75 85 GLY A CA 1
ATOM 673 C C . GLY A 1 85 ? 0.133 3.127 -29.472 1.00 96.75 85 GLY A C 1
ATOM 674 O O . GLY A 1 85 ? -0.422 3.992 -28.801 1.00 96.75 85 GLY A O 1
ATOM 675 N N . TYR A 1 86 ? 1.424 2.811 -29.302 1.00 96.88 86 TYR A N 1
ATOM 676 C CA . TYR A 1 86 ? 2.306 3.510 -28.359 1.00 96.88 86 TYR A CA 1
ATOM 677 C C . TYR A 1 86 ? 3.556 4.050 -29.059 1.00 96.88 86 TYR A C 1
ATOM 679 O O . TYR A 1 86 ? 4.285 3.313 -29.723 1.00 96.88 86 TYR A O 1
ATOM 687 N N . TYR A 1 87 ? 3.817 5.346 -28.872 1.00 96.69 87 TYR A N 1
ATOM 688 C CA . TYR A 1 87 ? 4.935 6.060 -29.487 1.00 96.69 87 TYR A CA 1
ATOM 689 C C . TYR A 1 87 ? 5.667 6.884 -28.426 1.00 96.69 87 TYR A C 1
ATOM 691 O O . TYR A 1 87 ? 5.034 7.565 -27.619 1.00 96.69 87 TYR A O 1
ATOM 699 N N . GLY A 1 88 ? 7.001 6.805 -28.409 1.00 94.56 88 GLY A N 1
ATOM 700 C CA . GLY A 1 88 ? 7.820 7.614 -27.505 1.00 94.56 88 GLY A CA 1
ATOM 701 C C . GLY A 1 88 ? 7.669 9.107 -27.806 1.00 94.56 88 GLY A C 1
ATOM 702 O O . GLY A 1 88 ? 7.638 9.497 -28.972 1.00 94.56 88 GLY A O 1
ATOM 703 N N . THR A 1 89 ? 7.595 9.933 -26.762 1.00 95.19 89 THR A N 1
ATOM 704 C CA . THR A 1 89 ? 7.451 11.392 -26.868 1.00 95.19 89 THR A CA 1
ATOM 705 C C . THR A 1 89 ? 8.458 12.115 -25.973 1.00 95.19 89 THR A C 1
ATOM 707 O O . THR A 1 89 ? 9.122 11.494 -25.142 1.00 95.19 89 THR A O 1
ATOM 710 N N . VAL A 1 90 ? 8.565 13.430 -26.151 1.00 94.44 90 VAL A N 1
ATOM 711 C CA . VAL A 1 90 ? 9.286 14.326 -25.243 1.00 94.44 90 VAL A CA 1
ATOM 712 C C . VAL A 1 90 ? 8.297 14.791 -24.167 1.00 94.44 90 VAL A C 1
ATOM 714 O O . VAL A 1 90 ? 7.286 15.407 -24.504 1.00 94.44 90 VAL A O 1
ATOM 717 N N . THR A 1 91 ? 8.569 14.449 -22.902 1.00 86.50 91 THR A N 1
ATOM 718 C CA . THR A 1 91 ? 7.747 14.774 -21.716 1.00 86.50 91 THR A CA 1
ATOM 719 C C . THR A 1 91 ? 8.507 15.615 -20.712 1.00 86.50 91 THR A C 1
ATOM 721 O O . THR A 1 91 ? 9.682 15.253 -20.463 1.00 86.50 91 THR A O 1
#

Foldseek 3Di:
DDDPQDDLVVVVPVVDVDDPVNQCVVCVVVVHPDPVRVCPVPDDPVPDDPDDDPDPDGGHPVVVVVVVVVVVVVDDDDLDPVPPPDHDDDD